Protein AF-A0A537GLJ6-F1 (afdb_monomer_lite)

Foldseek 3Di:
DAEEACCVVPVLVVVLVVCVVVVHDSCVVVVDDYHHVLCVCVVPPPDPDSDLVSVCVVVVNDADDADDPVCLVVLVVVVVVVPPVSVVRNVNNVVRNVVSSVVSCVVCVVVCVVVVD

Sequence (117 aa):
VIVTWSGRGFDIPFLTTRLLKHSMDPRPVLGMMHIDLNEVVKSRLRLTFTYLDHVCDFFGIRREKGPMGLEVPSLFVKALEGDEAALRSIRDHCLDDLRVTREVFLRLRPMLEGQLA

pLDDT: mean 92.18, std 8.3, range [57.84, 98.44]

Radius of gyration: 16.06 Å; chains: 1; bounding box: 41×20×41 Å

Secondary structure (DSSP, 8-state):
-EEESSTTTTHHHHHHHHHHHTT---HHHHTS-EEEHHHHHHHH---S--SHHHHHHHHT-----PPPTTTHHHHHHHHHTT-HHHHHHHHHHHHHHHHHHHHHHHHHGGGTHHHH-

Structure (mmCIF, N/CA/C/O backbone):
data_AF-A0A537GLJ6-F1
#
_entry.id   AF-A0A537GLJ6-F1
#
loop_
_atom_site.group_PDB
_atom_site.id
_atom_site.type_symbol
_atom_site.label_atom_id
_atom_site.label_alt_id
_atom_site.label_comp_id
_atom_site.label_asym_id
_atom_site.label_entity_id
_atom_site.label_seq_id
_atom_site.pdbx_PDB_ins_code
_atom_site.Cartn_x
_atom_site.Cartn_y
_atom_site.Cartn_z
_atom_site.occupancy
_atom_site.B_iso_or_equiv
_atom_site.auth_seq_id
_atom_site.auth_comp_id
_atom_site.auth_asym_id
_atom_site.auth_atom_id
_atom_site.pdbx_PDB_model_num
ATOM 1 N N . VAL A 1 1 ? -14.145 -8.133 -1.646 1.00 89.94 1 VAL A N 1
ATOM 2 C CA . VAL A 1 1 ? -13.513 -7.016 -0.909 1.00 89.94 1 VAL A CA 1
ATOM 3 C C . VAL A 1 1 ? -12.074 -6.892 -1.356 1.00 89.94 1 VAL A C 1
ATOM 5 O O . VAL A 1 1 ? -11.398 -7.911 -1.421 1.00 89.94 1 VAL A O 1
ATOM 8 N N . ILE A 1 2 ? -11.624 -5.677 -1.650 1.00 94.38 2 ILE A N 1
ATOM 9 C CA . ILE A 1 2 ? -10.215 -5.328 -1.819 1.00 94.38 2 ILE A CA 1
ATOM 10 C C . ILE A 1 2 ? -9.770 -4.517 -0.599 1.00 94.38 2 ILE A C 1
ATOM 12 O O . ILE A 1 2 ? -10.478 -3.607 -0.166 1.00 94.38 2 ILE A O 1
ATOM 16 N N . VAL A 1 3 ? -8.626 -4.880 -0.020 1.00 96.62 3 VAL A N 1
ATOM 17 C CA . VAL A 1 3 ? -8.039 -4.192 1.136 1.00 96.62 3 VAL A CA 1
ATOM 18 C C . VAL A 1 3 ? -6.706 -3.602 0.711 1.00 96.62 3 VAL A C 1
ATOM 20 O O . VAL A 1 3 ? -5.889 -4.305 0.121 1.00 96.62 3 VAL A O 1
ATOM 23 N N . THR A 1 4 ? -6.488 -2.324 1.000 1.00 97.50 4 THR A N 1
ATOM 24 C CA . THR A 1 4 ? -5.268 -1.607 0.608 1.00 97.50 4 THR A CA 1
ATOM 25 C C . THR A 1 4 ? -4.739 -0.748 1.745 1.00 97.50 4 THR A C 1
ATOM 27 O O . THR A 1 4 ? -5.480 -0.414 2.672 1.00 97.50 4 THR A O 1
ATOM 30 N N . TRP A 1 5 ? -3.499 -0.285 1.610 1.00 97.81 5 TRP A N 1
ATOM 31 C CA . TRP A 1 5 ? -2.956 0.808 2.405 1.00 97.81 5 TRP A CA 1
ATOM 32 C C . TRP A 1 5 ? -2.790 2.061 1.539 1.00 97.81 5 TRP A C 1
ATOM 34 O O . TRP A 1 5 ? -1.846 2.148 0.767 1.00 97.81 5 TRP A O 1
ATOM 44 N N . SER A 1 6 ? -3.665 3.061 1.675 1.00 97.00 6 SER A N 1
ATOM 45 C CA . SER A 1 6 ? -3.674 4.275 0.826 1.00 97.00 6 SER A CA 1
ATOM 46 C C . SER A 1 6 ? -4.041 4.040 -0.646 1.00 97.00 6 SER A C 1
ATOM 48 O O . SER A 1 6 ? -3.873 4.933 -1.480 1.00 97.00 6 SER A O 1
ATOM 50 N N . GLY A 1 7 ? -4.590 2.868 -0.970 1.00 96.62 7 GLY A N 1
ATOM 51 C CA . GLY A 1 7 ? -4.969 2.507 -2.331 1.00 96.62 7 GLY A CA 1
ATOM 52 C C . GLY A 1 7 ? -6.099 3.334 -2.914 1.00 96.62 7 GLY A C 1
ATOM 53 O O . GLY A 1 7 ? -6.160 3.486 -4.131 1.00 96.62 7 GLY A O 1
ATOM 54 N N . ARG A 1 8 ? -6.963 3.934 -2.088 1.00 95.38 8 ARG A N 1
ATOM 55 C CA . ARG A 1 8 ? -8.004 4.836 -2.598 1.00 95.38 8 ARG A CA 1
ATOM 56 C C . ARG A 1 8 ? -7.394 6.112 -3.168 1.00 95.38 8 ARG A C 1
ATOM 58 O O . ARG A 1 8 ? -7.864 6.608 -4.188 1.00 95.38 8 ARG A O 1
ATOM 65 N N . GLY A 1 9 ? -6.342 6.612 -2.523 1.00 94.94 9 GLY A N 1
ATOM 66 C CA . GLY A 1 9 ? -5.645 7.830 -2.928 1.00 94.94 9 GLY A CA 1
ATOM 67 C C . GLY A 1 9 ? -4.581 7.618 -4.004 1.00 94.94 9 GLY A C 1
ATOM 68 O O . GLY A 1 9 ? -4.285 8.561 -4.734 1.00 94.94 9 GLY A O 1
ATOM 69 N N . PHE A 1 10 ? -4.010 6.413 -4.117 1.00 95.56 10 PHE A N 1
ATOM 70 C CA . PHE A 1 10 ? -2.876 6.153 -5.006 1.00 95.56 10 PHE A CA 1
ATOM 71 C C . PHE A 1 10 ? -3.084 4.958 -5.945 1.00 95.56 10 PHE A C 1
ATOM 73 O O . PHE A 1 10 ? -3.216 5.155 -7.153 1.00 95.56 10 PHE A O 1
ATOM 80 N N . ASP A 1 11 ? -3.137 3.733 -5.417 1.00 95.69 11 ASP A N 1
ATOM 81 C CA . ASP A 1 11 ? -3.094 2.496 -6.208 1.00 95.69 11 ASP A CA 1
ATOM 82 C C . ASP A 1 11 ? -4.238 2.390 -7.225 1.00 95.69 11 ASP A C 1
ATOM 84 O O . ASP A 1 11 ? -4.003 2.143 -8.409 1.00 95.69 11 ASP A O 1
ATOM 88 N N . ILE A 1 12 ? -5.481 2.619 -6.792 1.00 96.19 12 ILE A N 1
ATOM 89 C CA . ILE A 1 12 ? -6.667 2.510 -7.648 1.00 96.19 12 ILE A CA 1
ATOM 90 C C . ILE A 1 12 ? -6.663 3.597 -8.736 1.00 96.19 12 ILE A C 1
ATOM 92 O O . ILE A 1 12 ? -6.817 3.238 -9.910 1.00 96.19 12 ILE A O 1
ATOM 96 N N . PRO A 1 13 ? -6.428 4.893 -8.432 1.00 96.94 13 PRO A N 1
ATOM 97 C CA . PRO A 1 13 ? -6.237 5.910 -9.468 1.00 96.94 13 PRO A CA 1
ATOM 98 C C . PRO A 1 13 ? -5.096 5.597 -10.446 1.00 96.94 13 PRO A C 1
ATOM 100 O O . PRO A 1 13 ? -5.262 5.760 -11.660 1.00 96.94 13 PRO A O 1
ATOM 103 N N . PHE A 1 14 ? -3.950 5.118 -9.948 1.00 96.69 14 PHE A N 1
ATOM 104 C CA . PHE A 1 14 ? -2.796 4.787 -10.785 1.00 96.69 14 PHE A CA 1
ATOM 105 C C . PHE A 1 14 ? -3.113 3.635 -11.744 1.00 96.69 14 PHE A C 1
ATOM 107 O O . PHE A 1 14 ? -2.919 3.771 -12.955 1.00 96.69 14 PHE A O 1
ATOM 114 N N . LEU A 1 15 ? -3.658 2.527 -11.232 1.00 96.56 15 LEU A N 1
ATOM 115 C CA . LEU A 1 15 ? -4.064 1.374 -12.038 1.00 96.56 15 LEU A CA 1
ATOM 116 C C . LEU A 1 15 ? -5.136 1.757 -13.056 1.00 96.56 15 LEU A C 1
ATOM 118 O O . LEU A 1 15 ? -5.000 1.429 -14.232 1.00 96.56 15 LEU A O 1
ATOM 122 N N . THR A 1 16 ? -6.153 2.514 -12.639 1.00 96.81 16 THR A N 1
ATOM 123 C CA . THR A 1 16 ? -7.217 2.998 -13.533 1.00 96.81 16 THR A CA 1
ATOM 124 C C . THR A 1 16 ? -6.633 3.812 -14.684 1.00 96.81 16 THR A C 1
ATOM 126 O O . THR A 1 16 ? -6.958 3.566 -15.844 1.00 96.81 16 THR A O 1
ATOM 129 N N . THR A 1 17 ? -5.702 4.723 -14.390 1.00 97.88 17 THR A N 1
ATOM 130 C CA . THR A 1 17 ? -5.014 5.527 -15.410 1.00 97.88 17 THR A CA 1
ATOM 131 C C . THR A 1 17 ? -4.256 4.649 -16.406 1.00 97.88 17 THR A C 1
ATOM 133 O O . THR A 1 17 ? -4.319 4.884 -17.614 1.00 97.88 17 THR A O 1
ATOM 136 N N . ARG A 1 18 ? -3.552 3.613 -15.930 1.00 97.81 18 ARG A N 1
ATOM 137 C CA . ARG A 1 18 ? -2.827 2.675 -16.802 1.00 97.81 18 ARG A CA 1
ATOM 138 C C . ARG A 1 18 ? -3.776 1.830 -17.646 1.00 97.81 18 ARG A C 1
ATOM 140 O O . ARG A 1 18 ? -3.537 1.703 -18.842 1.00 97.81 18 ARG A O 1
ATOM 147 N N . LEU A 1 19 ? -4.858 1.313 -17.070 1.00 97.81 19 LEU A N 1
ATOM 148 C CA . LEU A 1 19 ? -5.856 0.531 -17.803 1.00 97.81 19 LEU A CA 1
ATOM 149 C C . LEU A 1 19 ? -6.462 1.357 -18.941 1.00 97.81 19 LEU A C 1
ATOM 151 O O . LEU A 1 19 ? -6.399 0.941 -20.095 1.00 97.81 19 LEU A O 1
ATOM 155 N N . LEU A 1 20 ? -6.918 2.575 -18.643 1.00 97.69 20 LEU A N 1
ATOM 156 C CA . LEU A 1 20 ? -7.478 3.483 -19.644 1.00 97.69 20 LEU A CA 1
ATOM 157 C C . LEU A 1 20 ? -6.460 3.855 -20.729 1.00 97.69 20 LEU A C 1
ATOM 159 O O . LEU A 1 20 ? -6.783 3.789 -21.913 1.00 97.69 20 LEU A O 1
ATOM 163 N N . LYS A 1 21 ? -5.213 4.177 -20.350 1.00 98.44 21 LYS A N 1
ATOM 164 C CA . LYS A 1 21 ? -4.129 4.464 -21.308 1.00 98.44 21 LYS A CA 1
ATOM 165 C C . LYS A 1 21 ? -3.930 3.323 -22.311 1.00 98.44 21 LYS A C 1
ATOM 167 O O . LYS A 1 21 ? -3.601 3.573 -23.467 1.00 98.44 21 LYS A O 1
ATOM 172 N N . HIS A 1 22 ? -4.109 2.085 -21.867 1.00 98.25 22 HIS A N 1
ATOM 173 C CA . HIS A 1 22 ? -3.918 0.885 -22.674 1.00 98.25 22 HIS A CA 1
ATOM 174 C C . HIS A 1 22 ? -5.234 0.314 -23.232 1.00 98.25 22 HIS A C 1
ATOM 176 O O . HIS A 1 22 ? -5.247 -0.825 -23.686 1.00 98.25 22 HIS A O 1
ATOM 182 N N . SER A 1 23 ? -6.325 1.095 -23.240 1.00 98.06 23 SER A N 1
ATOM 183 C CA . SER A 1 23 ? -7.650 0.678 -23.740 1.00 98.06 23 SER A CA 1
ATOM 184 C C . SER A 1 23 ? -8.194 -0.598 -23.077 1.00 98.06 23 SER A C 1
ATOM 186 O O . SER A 1 23 ? -8.896 -1.389 -23.702 1.00 98.06 23 SER A O 1
ATOM 188 N N . MET A 1 24 ? -7.865 -0.799 -21.800 1.00 98.06 24 MET A N 1
ATOM 189 C CA . MET A 1 24 ? -8.359 -1.893 -20.966 1.00 98.06 24 MET A CA 1
ATOM 190 C C . MET A 1 24 ? -9.501 -1.421 -20.057 1.00 98.06 24 MET A C 1
ATOM 192 O O . MET A 1 24 ? -9.542 -0.265 -19.635 1.00 98.06 24 MET A O 1
ATOM 196 N N . ASP A 1 25 ? -10.419 -2.331 -19.728 1.00 96.81 25 ASP A N 1
ATOM 197 C CA . ASP A 1 25 ? -11.584 -2.053 -18.881 1.00 96.81 25 ASP A CA 1
ATOM 198 C C . ASP A 1 25 ? -11.190 -1.874 -17.396 1.00 96.81 25 ASP A C 1
ATOM 200 O O . ASP A 1 25 ? -10.663 -2.815 -16.797 1.00 96.81 25 ASP A O 1
ATOM 204 N N . PRO A 1 26 ? -11.460 -0.714 -16.761 1.00 96.12 26 PRO A N 1
ATOM 205 C CA . PRO A 1 26 ? -11.156 -0.487 -15.347 1.00 96.12 26 PRO A CA 1
ATOM 206 C C . PRO A 1 26 ? -12.227 -1.011 -14.379 1.00 96.12 26 PRO A C 1
ATOM 208 O O . PRO A 1 26 ? -11.985 -1.070 -13.170 1.00 96.12 26 PRO A O 1
ATOM 211 N N . ARG A 1 27 ? -13.414 -1.401 -14.868 1.00 94.62 27 ARG A N 1
ATOM 212 C CA . ARG A 1 27 ? -14.542 -1.828 -14.020 1.00 94.62 27 ARG A CA 1
ATOM 213 C C . ARG A 1 27 ? -14.210 -2.966 -13.047 1.00 94.62 27 ARG A C 1
ATOM 215 O O . ARG A 1 27 ? -14.706 -2.893 -11.925 1.00 94.62 27 ARG A O 1
ATOM 222 N N . PRO A 1 28 ? -13.368 -3.967 -13.380 1.00 89.94 28 PRO A N 1
ATOM 223 C CA . PRO A 1 28 ? -13.007 -5.019 -12.427 1.00 89.94 28 PRO A CA 1
ATOM 224 C C . PRO A 1 28 ? -12.343 -4.499 -11.146 1.00 89.94 28 PRO A C 1
ATOM 226 O O . PRO A 1 28 ? -12.525 -5.090 -10.087 1.00 89.94 28 PRO A O 1
ATOM 229 N N . VAL A 1 29 ? -11.601 -3.390 -11.229 1.00 87.06 29 VAL A N 1
ATOM 230 C CA . VAL A 1 29 ? -10.920 -2.777 -10.078 1.00 87.06 29 VAL A CA 1
ATOM 231 C C . VAL A 1 29 ? -11.861 -1.826 -9.330 1.00 87.06 29 VAL A C 1
ATOM 233 O O . VAL A 1 29 ? -11.848 -1.779 -8.103 1.00 87.06 29 VAL A O 1
ATOM 236 N N . LEU A 1 30 ? -12.714 -1.098 -10.057 1.00 91.12 30 LEU A N 1
ATOM 237 C CA . LEU A 1 30 ? -13.630 -0.101 -9.487 1.00 91.12 30 LEU A CA 1
ATOM 238 C C . LEU A 1 30 ? -14.899 -0.704 -8.862 1.00 91.12 30 LEU A C 1
ATOM 240 O O . LEU A 1 30 ? -15.491 -0.099 -7.975 1.00 91.12 30 LEU A O 1
ATOM 244 N N . GLY A 1 31 ? -15.335 -1.876 -9.326 1.00 88.69 31 GLY A N 1
ATOM 245 C CA . GLY A 1 31 ? -16.580 -2.513 -8.886 1.00 88.69 31 GLY A CA 1
ATOM 246 C C . GLY A 1 31 ? -16.485 -3.268 -7.558 1.00 88.69 31 GLY A C 1
ATOM 247 O O . GLY A 1 31 ? -17.487 -3.801 -7.085 1.00 88.69 31 GLY A O 1
ATOM 248 N N . MET A 1 32 ? -15.298 -3.362 -6.954 1.00 89.62 32 MET A N 1
ATOM 249 C CA . MET A 1 32 ? -15.098 -4.102 -5.709 1.00 89.62 32 MET A CA 1
ATOM 250 C C . MET A 1 32 ? -15.362 -3.229 -4.479 1.00 89.62 32 MET A C 1
ATOM 252 O O . MET A 1 32 ? -14.901 -2.094 -4.402 1.00 89.62 32 MET A O 1
ATOM 256 N N . MET A 1 33 ? -16.016 -3.794 -3.454 1.00 91.94 33 MET A N 1
ATOM 257 C CA . MET A 1 33 ? -16.031 -3.184 -2.117 1.00 91.94 33 MET A CA 1
ATOM 258 C C . MET A 1 33 ? -14.588 -2.979 -1.648 1.00 91.94 33 MET A C 1
ATOM 260 O O . MET A 1 33 ? -13.828 -3.947 -1.557 1.00 91.94 33 MET A O 1
ATOM 264 N N . HIS A 1 34 ? -14.228 -1.736 -1.343 1.00 94.44 34 HIS A N 1
ATOM 265 C CA . HIS A 1 34 ? -12.854 -1.328 -1.076 1.00 94.44 34 HIS A CA 1
ATOM 266 C C . HIS A 1 34 ? -12.701 -0.777 0.338 1.00 94.44 34 HIS A C 1
ATOM 268 O O . HIS A 1 34 ? -13.316 0.233 0.677 1.00 94.44 34 HIS A O 1
ATOM 274 N N . ILE A 1 35 ? -11.845 -1.421 1.128 1.00 96.00 35 ILE A N 1
ATOM 275 C CA . ILE A 1 35 ? -11.440 -0.983 2.463 1.00 96.00 35 ILE A CA 1
ATOM 276 C C . ILE A 1 35 ? -10.017 -0.432 2.381 1.00 96.00 35 ILE A C 1
ATOM 278 O O . ILE A 1 35 ? -9.067 -1.172 2.125 1.00 96.00 35 ILE A O 1
ATOM 282 N N . ASP A 1 36 ? -9.865 0.866 2.629 1.00 97.06 36 ASP A N 1
ATOM 283 C CA . ASP A 1 36 ? -8.554 1.493 2.760 1.00 97.06 36 ASP A CA 1
ATOM 284 C C . ASP A 1 36 ? -8.176 1.596 4.242 1.00 97.06 36 ASP A C 1
ATOM 286 O O . ASP A 1 36 ? -8.771 2.359 5.006 1.00 97.06 36 ASP A O 1
ATOM 290 N N . LEU A 1 37 ? -7.187 0.809 4.665 1.00 97.81 37 LEU A N 1
ATOM 291 C CA . LEU A 1 37 ? -6.767 0.765 6.063 1.00 97.81 37 LEU A CA 1
ATOM 292 C C . LEU A 1 37 ? -6.136 2.076 6.527 1.00 97.81 37 LEU A C 1
ATOM 294 O O . LEU A 1 37 ?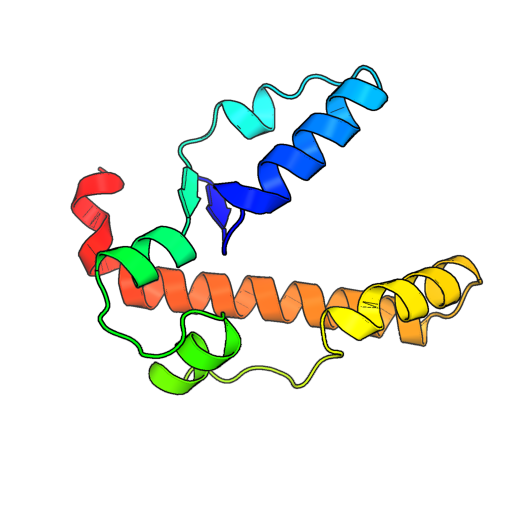 -6.258 2.400 7.705 1.00 97.81 37 LEU A O 1
ATOM 298 N N . ASN A 1 38 ? -5.505 2.850 5.639 1.00 97.69 38 ASN A N 1
ATOM 299 C CA . ASN A 1 38 ? -4.930 4.133 6.035 1.00 97.69 38 ASN A CA 1
ATOM 300 C C . ASN A 1 38 ? -6.048 5.122 6.412 1.00 97.69 38 ASN A C 1
ATOM 302 O O . ASN A 1 38 ? -5.966 5.804 7.431 1.00 97.69 38 ASN A O 1
ATOM 306 N N . GLU A 1 39 ? -7.146 5.145 5.653 1.00 96.62 39 GLU A N 1
ATOM 307 C CA . GLU A 1 39 ? -8.323 5.959 5.989 1.00 96.62 39 GLU A CA 1
ATOM 308 C C . GLU A 1 39 ? -8.962 5.514 7.312 1.00 96.62 39 GLU A C 1
ATOM 310 O O . GLU A 1 39 ? -9.314 6.351 8.148 1.00 96.62 39 GLU A O 1
ATOM 315 N N . VAL A 1 40 ? -9.064 4.200 7.546 1.00 96.12 40 VAL A N 1
ATOM 316 C CA . VAL A 1 40 ? -9.557 3.640 8.816 1.00 96.12 40 VAL A CA 1
ATOM 317 C C . VAL A 1 40 ? -8.672 4.079 9.982 1.00 96.12 40 VAL A C 1
ATOM 319 O O . VAL A 1 40 ? -9.182 4.569 10.987 1.00 96.12 40 VAL A O 1
ATOM 322 N N . VAL A 1 41 ? -7.352 3.940 9.850 1.00 97.19 41 VAL A N 1
ATOM 323 C CA . VAL A 1 41 ? -6.383 4.327 10.881 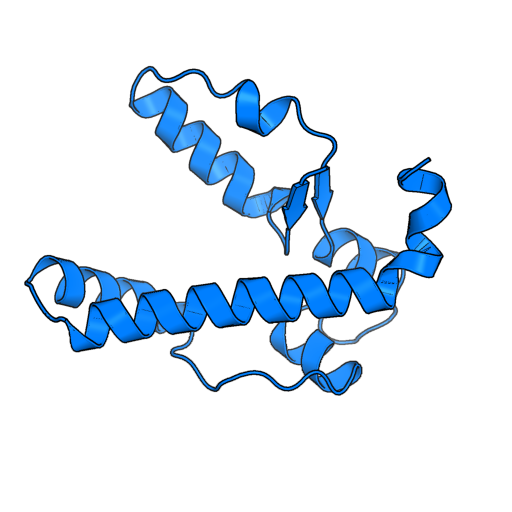1.00 97.19 41 VAL A CA 1
ATOM 324 C C . VAL A 1 41 ? -6.482 5.824 11.159 1.00 97.19 41 VAL A C 1
ATOM 326 O O . VAL A 1 41 ? -6.674 6.202 12.307 1.00 97.19 41 VAL A O 1
ATOM 329 N N . LYS A 1 42 ? -6.441 6.679 10.131 1.00 96.12 42 LYS A N 1
ATOM 330 C CA . LYS A 1 42 ? -6.529 8.141 10.288 1.00 96.12 42 LYS A CA 1
ATOM 331 C C . LYS A 1 42 ? -7.834 8.605 10.931 1.00 96.12 42 LYS A C 1
ATOM 333 O O . LYS A 1 42 ? -7.828 9.570 11.687 1.00 96.12 42 LYS A O 1
ATOM 338 N N . SER A 1 43 ? -8.950 7.950 10.615 1.00 95.19 43 SER A N 1
ATOM 339 C CA . SER A 1 43 ? -10.272 8.356 11.109 1.00 95.19 43 SER A CA 1
ATOM 340 C C . SER A 1 43 ? -10.618 7.788 12.484 1.00 95.19 43 SER A C 1
ATOM 342 O O . SER A 1 43 ? -11.383 8.411 13.218 1.00 95.19 43 SER A O 1
ATOM 344 N N . ARG A 1 44 ? -10.085 6.614 12.846 1.00 94.81 44 ARG A N 1
ATOM 345 C CA . ARG A 1 44 ? -10.492 5.886 14.061 1.00 94.81 44 ARG A CA 1
ATOM 346 C C . ARG A 1 44 ? -9.396 5.744 15.104 1.00 94.81 44 ARG A C 1
ATOM 348 O O . ARG A 1 44 ? -9.711 5.481 16.261 1.00 94.81 44 ARG A O 1
ATOM 355 N N . LEU A 1 45 ? -8.130 5.900 14.725 1.00 94.69 45 LEU A N 1
ATOM 356 C CA . LEU A 1 45 ? -6.988 5.735 15.617 1.00 94.69 45 LEU A CA 1
ATOM 357 C C . LEU A 1 45 ? -6.235 7.059 15.750 1.00 94.69 45 LEU A C 1
ATOM 359 O O . LEU A 1 45 ? -5.837 7.685 14.773 1.00 94.69 45 LEU A O 1
ATOM 363 N N . ARG A 1 46 ? -6.004 7.490 16.989 1.00 95.38 46 ARG A N 1
ATOM 364 C CA . ARG A 1 46 ? -5.295 8.740 17.297 1.00 95.38 46 ARG A CA 1
ATOM 365 C C . ARG A 1 46 ? -3.780 8.525 17.349 1.00 95.38 46 ARG A C 1
ATOM 367 O O . ARG A 1 46 ? -3.165 8.734 18.390 1.00 95.38 46 ARG A O 1
ATOM 374 N N . LEU A 1 47 ? -3.195 8.067 16.245 1.00 95.81 47 LEU A N 1
ATOM 375 C CA . LEU A 1 47 ? -1.745 7.892 16.116 1.00 95.81 47 LEU A CA 1
ATOM 376 C C . LEU A 1 47 ? -1.085 9.182 15.618 1.00 95.81 47 LEU A C 1
ATOM 378 O O . LEU A 1 47 ? -1.639 9.874 14.767 1.00 95.81 47 LEU A O 1
ATOM 382 N N . THR A 1 48 ? 0.120 9.480 16.110 1.00 95.00 48 THR A N 1
ATOM 383 C CA . THR A 1 48 ? 0.917 10.633 15.648 1.00 95.00 48 THR A CA 1
ATOM 384 C C . THR A 1 48 ? 1.289 10.507 14.170 1.00 95.00 48 THR A C 1
ATOM 386 O O . THR A 1 48 ? 1.237 11.484 13.428 1.00 95.00 48 THR A O 1
ATOM 389 N N . PHE A 1 49 ? 1.630 9.291 13.736 1.00 94.25 49 PHE A N 1
ATOM 390 C CA . PHE A 1 49 ? 1.999 8.973 12.361 1.00 94.25 49 PHE A CA 1
ATOM 391 C C . PHE A 1 49 ? 1.151 7.813 11.846 1.00 94.25 49 PHE A C 1
ATOM 393 O O . PHE A 1 49 ? 0.849 6.873 12.578 1.00 94.25 49 PHE A O 1
ATOM 400 N N . THR A 1 50 ? 0.767 7.889 10.573 1.00 95.31 50 THR A N 1
ATOM 401 C CA . THR A 1 50 ? -0.135 6.926 9.912 1.00 95.31 50 THR A CA 1
ATOM 402 C C . THR A 1 50 ? 0.494 6.324 8.657 1.00 95.31 50 THR A C 1
ATOM 404 O O . THR A 1 50 ? -0.192 5.912 7.725 1.00 95.31 50 THR A O 1
ATOM 407 N N . TYR A 1 51 ? 1.824 6.280 8.623 1.00 93.62 51 TYR A N 1
ATOM 408 C CA . TYR A 1 51 ? 2.563 5.476 7.660 1.00 93.62 51 TYR A CA 1
ATOM 409 C C . TYR A 1 51 ? 2.526 4.000 8.083 1.00 93.62 51 TYR A C 1
ATOM 411 O O . TYR A 1 51 ? 2.364 3.690 9.267 1.00 93.62 51 TYR A O 1
ATOM 419 N N . LEU A 1 52 ? 2.629 3.087 7.113 1.00 94.81 52 LEU A N 1
ATOM 420 C CA . LEU A 1 52 ? 2.467 1.650 7.356 1.00 94.81 52 LEU A CA 1
ATOM 421 C C . LEU A 1 52 ? 3.508 1.110 8.345 1.00 94.81 52 LEU A C 1
ATOM 423 O O . LEU A 1 52 ? 3.152 0.333 9.222 1.00 94.81 52 LEU A O 1
ATOM 427 N N . ASP A 1 53 ? 4.762 1.559 8.246 1.00 93.06 53 ASP A N 1
ATOM 428 C CA . ASP A 1 53 ? 5.834 1.278 9.215 1.00 93.06 53 ASP A CA 1
ATOM 429 C C . ASP A 1 53 ? 5.437 1.659 10.638 1.00 93.06 53 ASP A C 1
ATOM 431 O O . ASP A 1 53 ? 5.414 0.796 11.506 1.00 93.06 53 ASP A O 1
ATOM 435 N N . HIS A 1 54 ? 5.042 2.909 10.860 1.00 95.12 54 HIS A N 1
ATOM 436 C CA . HIS A 1 54 ? 4.725 3.427 12.187 1.00 95.12 54 HIS A CA 1
ATOM 437 C C . HIS A 1 54 ? 3.529 2.700 12.805 1.00 95.12 54 HIS A C 1
ATOM 439 O O . HIS A 1 54 ? 3.480 2.466 14.011 1.00 95.12 54 HIS A O 1
ATOM 445 N N . VAL A 1 55 ? 2.553 2.325 11.977 1.00 96.94 55 VAL A N 1
ATOM 446 C CA . VAL A 1 55 ? 1.384 1.564 12.423 1.00 96.94 55 VAL A CA 1
ATOM 447 C C . VAL A 1 55 ? 1.763 0.117 12.739 1.00 96.94 55 VAL A C 1
ATOM 449 O O . VAL A 1 55 ? 1.283 -0.428 13.733 1.00 96.94 55 VAL A O 1
ATOM 452 N N . CYS A 1 56 ? 2.646 -0.498 11.949 1.00 96.44 56 CYS A N 1
ATOM 453 C CA . CYS A 1 56 ? 3.188 -1.819 12.258 1.00 96.44 56 CYS A CA 1
ATOM 454 C C . CYS A 1 56 ? 3.972 -1.799 13.573 1.00 96.44 56 CYS A C 1
ATOM 456 O O . CYS A 1 56 ? 3.692 -2.620 14.445 1.00 96.44 56 CYS A O 1
ATOM 458 N N . ASP A 1 57 ? 4.863 -0.822 13.756 1.00 95.25 57 ASP A N 1
ATOM 459 C CA . ASP A 1 57 ? 5.643 -0.641 14.981 1.00 95.25 57 ASP A CA 1
ATOM 460 C C . ASP A 1 57 ? 4.727 -0.476 16.200 1.00 95.25 57 ASP A C 1
ATOM 462 O O . ASP A 1 57 ? 4.899 -1.162 17.208 1.00 95.25 57 ASP A O 1
ATOM 466 N N . PHE A 1 58 ? 3.686 0.358 16.086 1.00 96.38 58 PHE A N 1
ATOM 467 C CA . PHE A 1 58 ? 2.694 0.549 17.145 1.00 96.38 58 PHE A CA 1
ATOM 468 C C . PHE A 1 58 ? 1.976 -0.754 17.533 1.00 96.38 58 PHE A C 1
ATOM 470 O O . PHE A 1 58 ? 1.734 -1.009 18.713 1.00 96.38 58 PHE A O 1
ATOM 477 N N . PHE A 1 59 ? 1.635 -1.598 16.556 1.00 96.62 59 PHE A N 1
ATOM 478 C CA . PHE A 1 59 ? 0.967 -2.877 16.805 1.00 96.62 59 PHE A CA 1
ATOM 479 C C . PHE A 1 59 ? 1.922 -4.047 17.087 1.00 96.62 59 PHE A C 1
ATOM 481 O O . PHE A 1 59 ? 1.437 -5.162 17.313 1.00 96.62 59 PHE A O 1
ATOM 488 N N . GLY A 1 60 ? 3.239 -3.816 17.105 1.00 96.88 60 GLY A N 1
ATOM 489 C CA . GLY A 1 60 ? 4.253 -4.858 17.280 1.00 96.88 60 GLY A CA 1
ATOM 490 C C . GLY A 1 60 ? 4.328 -5.843 16.107 1.00 96.88 60 GLY A C 1
ATOM 491 O O . GLY A 1 60 ? 4.706 -6.998 16.295 1.00 96.88 60 GLY A O 1
ATOM 492 N N . ILE A 1 61 ? 3.928 -5.414 14.909 1.00 96.75 61 ILE A N 1
ATOM 493 C CA . ILE A 1 61 ? 3.991 -6.207 13.681 1.00 96.75 61 ILE A CA 1
ATOM 494 C C . ILE A 1 61 ? 5.398 -6.077 13.105 1.00 96.75 61 ILE A C 1
ATOM 496 O O . ILE A 1 61 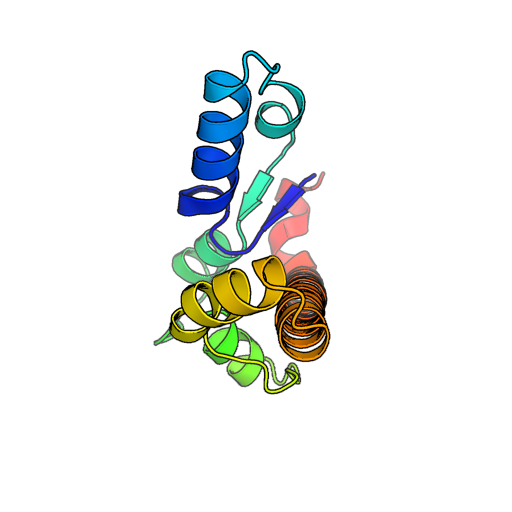? 5.814 -5.003 12.672 1.00 96.75 61 ILE A O 1
ATOM 500 N N . ARG A 1 62 ? 6.141 -7.185 13.095 1.00 94.12 62 ARG A N 1
ATOM 501 C CA . ARG A 1 62 ? 7.482 -7.218 12.507 1.00 94.12 62 ARG A CA 1
ATOM 502 C C . ARG A 1 62 ? 7.385 -6.935 11.012 1.00 94.12 62 ARG A C 1
ATOM 504 O O . ARG A 1 62 ? 6.551 -7.539 10.343 1.00 94.12 62 ARG A O 1
ATOM 511 N N . ARG A 1 63 ? 8.276 -6.089 10.498 1.00 89.88 63 ARG A N 1
ATOM 512 C CA . ARG A 1 63 ? 8.523 -5.874 9.066 1.00 89.88 63 ARG A CA 1
ATOM 513 C C . ARG A 1 63 ? 9.896 -6.403 8.687 1.00 89.88 63 ARG A C 1
ATOM 515 O O . ARG A 1 63 ? 10.813 -6.376 9.514 1.00 89.88 63 ARG A O 1
ATOM 522 N N . GLU A 1 64 ? 10.045 -6.850 7.452 1.00 85.88 64 GLU A N 1
ATOM 523 C CA . GLU A 1 64 ? 11.374 -7.072 6.894 1.00 85.88 64 GLU A CA 1
ATOM 524 C C . GLU A 1 64 ? 11.934 -5.717 6.437 1.00 85.88 64 GLU A C 1
ATOM 526 O O . GLU A 1 64 ? 11.231 -4.903 5.836 1.00 85.88 64 GLU A O 1
ATOM 531 N N . LYS A 1 65 ? 13.198 -5.420 6.764 1.00 68.62 65 LYS A N 1
ATOM 532 C CA . LYS A 1 65 ? 13.831 -4.170 6.318 1.00 68.62 65 LYS A CA 1
ATOM 533 C C . LYS A 1 65 ? 14.109 -4.264 4.817 1.00 68.62 65 LYS A C 1
ATOM 535 O O . LYS A 1 65 ? 15.136 -4.799 4.412 1.00 68.62 65 LYS A O 1
ATOM 540 N N . GLY A 1 66 ? 13.177 -3.765 4.013 1.00 64.44 66 GLY A N 1
ATOM 541 C CA . GLY A 1 66 ? 13.336 -3.591 2.572 1.00 64.44 66 GLY A CA 1
ATOM 542 C C . GLY A 1 66 ? 13.816 -2.184 2.189 1.00 64.44 66 GLY A C 1
ATOM 543 O O . GLY A 1 66 ? 13.880 -1.302 3.051 1.00 64.44 66 GLY A O 1
ATOM 544 N N . PRO A 1 67 ? 14.135 -1.967 0.902 1.00 61.50 67 PRO A N 1
ATOM 545 C CA . PRO A 1 67 ? 14.411 -0.637 0.366 1.00 61.50 67 PRO A CA 1
ATOM 546 C C . PRO A 1 67 ? 13.244 0.320 0.629 1.00 61.50 67 PRO A C 1
ATOM 548 O O . PRO A 1 67 ? 12.078 -0.079 0.627 1.00 61.50 67 PRO A O 1
ATOM 551 N N . MET A 1 68 ? 13.548 1.595 0.865 1.00 66.75 68 MET A N 1
ATOM 552 C CA . MET A 1 68 ? 12.506 2.610 1.048 1.00 66.75 68 MET A CA 1
ATOM 553 C C . MET A 1 68 ? 11.812 2.916 -0.283 1.00 66.75 68 MET A C 1
ATOM 555 O O . MET A 1 68 ? 12.417 2.810 -1.348 1.00 66.75 68 MET A O 1
ATOM 559 N N . GLY A 1 69 ? 10.571 3.413 -0.237 1.00 66.06 69 GLY A N 1
ATOM 560 C CA . GLY A 1 69 ? 9.822 3.800 -1.444 1.00 66.06 69 GLY A CA 1
ATOM 561 C C . GLY A 1 69 ? 10.567 4.780 -2.370 1.00 66.06 69 GLY A C 1
ATOM 562 O O . GLY A 1 69 ? 10.349 4.774 -3.578 1.00 66.06 69 GLY A O 1
ATOM 563 N N . LEU A 1 70 ? 11.495 5.578 -1.829 1.00 70.75 70 LEU A N 1
ATOM 564 C CA . LEU A 1 70 ? 12.348 6.502 -2.589 1.00 70.75 70 LEU A CA 1
ATOM 565 C C . LEU A 1 70 ? 13.442 5.804 -3.417 1.00 70.75 70 LEU A C 1
ATOM 567 O O . LEU A 1 70 ? 13.924 6.371 -4.394 1.00 70.75 70 LEU A O 1
ATOM 571 N N . GLU A 1 71 ? 13.834 4.589 -3.043 1.00 78.25 71 GLU A N 1
ATOM 572 C CA . GLU A 1 71 ? 14.863 3.798 -3.727 1.00 78.25 71 GLU A CA 1
ATOM 573 C C . GLU A 1 71 ? 14.265 2.930 -4.841 1.00 78.25 71 GLU A C 1
ATOM 575 O O . GLU A 1 71 ? 14.966 2.523 -5.766 1.00 78.25 71 GLU A O 1
ATOM 580 N N . VAL A 1 72 ? 12.950 2.686 -4.800 1.00 78.00 72 VAL A N 1
ATOM 581 C CA . VAL A 1 72 ? 12.248 1.831 -5.767 1.00 78.00 72 VAL A CA 1
ATOM 582 C C . VAL A 1 72 ? 12.430 2.294 -7.220 1.00 78.00 72 VAL A C 1
ATOM 584 O O . VAL A 1 72 ? 12.686 1.430 -8.054 1.00 78.00 72 VAL A O 1
ATOM 587 N N . PRO A 1 73 ? 12.380 3.595 -7.580 1.00 84.94 73 PRO A N 1
ATOM 588 C CA . PRO A 1 73 ? 12.594 4.010 -8.967 1.00 84.94 73 PRO A CA 1
ATOM 589 C C . PRO A 1 73 ? 13.970 3.620 -9.519 1.00 84.94 73 PRO A C 1
ATOM 591 O O . PRO A 1 73 ? 14.064 3.163 -10.656 1.00 84.94 73 PRO A O 1
ATOM 594 N N . SER A 1 74 ? 15.036 3.763 -8.724 1.00 89.19 74 SER A N 1
ATOM 595 C CA . SER A 1 74 ? 16.392 3.419 -9.169 1.00 89.19 74 SER A CA 1
ATOM 596 C C . SER A 1 74 ? 16.595 1.905 -9.234 1.00 89.19 74 SER A C 1
ATOM 598 O O . SER A 1 74 ? 17.193 1.407 -10.187 1.00 89.19 74 SER A O 1
ATOM 600 N N . LEU A 1 75 ? 16.035 1.159 -8.276 1.00 90.19 75 LEU A N 1
ATOM 601 C CA . LEU A 1 75 ? 16.008 -0.303 -8.313 1.00 90.19 75 LEU A CA 1
ATOM 602 C C . LEU A 1 75 ? 15.215 -0.823 -9.514 1.00 90.19 75 LEU A C 1
ATOM 604 O O . LEU A 1 75 ? 15.622 -1.799 -10.135 1.00 90.19 75 LEU A O 1
ATOM 608 N N . PHE A 1 76 ? 14.114 -0.165 -9.875 1.00 90.44 76 PHE A N 1
ATOM 609 C CA . PHE A 1 76 ? 13.294 -0.566 -11.012 1.00 90.44 76 PHE A CA 1
ATOM 610 C C . PHE A 1 76 ? 14.048 -0.413 -12.334 1.00 90.44 76 PHE A C 1
ATOM 612 O O . PHE A 1 76 ? 14.007 -1.321 -13.157 1.00 90.44 76 PHE A O 1
ATOM 619 N N . VAL A 1 77 ? 14.789 0.686 -12.522 1.00 94.38 77 VAL A N 1
ATOM 620 C CA . VAL A 1 77 ? 15.652 0.864 -13.705 1.00 94.38 77 VAL A CA 1
ATOM 621 C C . VAL A 1 77 ? 16.696 -0.250 -13.788 1.00 94.38 77 VAL A C 1
ATOM 623 O O . VAL A 1 77 ? 16.798 -0.898 -14.824 1.00 94.38 77 VAL A O 1
ATOM 626 N N . LYS A 1 78 ? 17.392 -0.550 -12.685 1.00 94.12 78 LYS A N 1
ATOM 627 C CA . LYS A 1 78 ? 18.360 -1.659 -12.641 1.00 94.12 78 LYS A CA 1
ATOM 628 C C . LYS A 1 78 ? 17.719 -3.005 -12.974 1.00 94.12 78 LYS A C 1
ATOM 630 O O . LYS A 1 78 ? 18.276 -3.787 -13.737 1.00 94.12 78 LYS A O 1
ATOM 635 N N . ALA A 1 79 ? 16.531 -3.271 -12.433 1.00 95.12 79 ALA A N 1
ATOM 636 C CA . ALA A 1 79 ? 15.792 -4.494 -12.722 1.00 95.12 79 ALA A CA 1
ATOM 637 C C . ALA A 1 79 ? 15.441 -4.610 -14.217 1.00 95.12 79 ALA A C 1
ATOM 639 O O . ALA A 1 79 ? 15.557 -5.693 -14.785 1.00 95.12 79 ALA A O 1
ATOM 640 N N . LEU A 1 80 ? 15.072 -3.504 -14.878 1.00 94.81 80 LEU A N 1
ATOM 641 C CA . LEU A 1 80 ? 14.840 -3.476 -16.329 1.00 94.81 80 LEU A CA 1
ATOM 642 C C . LEU A 1 80 ? 16.113 -3.735 -17.148 1.00 94.81 80 LEU A C 1
ATOM 644 O O . LEU A 1 80 ? 16.026 -4.274 -18.248 1.00 94.81 80 LEU A O 1
ATOM 648 N N . GLU A 1 81 ? 17.281 -3.377 -16.617 1.00 96.88 81 GLU A N 1
ATOM 649 C CA . GLU A 1 81 ? 18.594 -3.652 -17.215 1.00 96.88 81 GLU A CA 1
ATOM 650 C C . GLU A 1 81 ? 19.087 -5.091 -16.955 1.00 96.88 81 GLU A C 1
ATOM 652 O O . GLU A 1 81 ? 20.165 -5.467 -17.414 1.00 96.88 81 GLU A O 1
ATOM 657 N N . GLY A 1 82 ? 18.297 -5.917 -16.256 1.00 96.50 82 GLY A N 1
ATOM 658 C CA . GLY A 1 82 ? 18.608 -7.320 -15.970 1.00 96.50 82 GLY A CA 1
ATOM 659 C C . GLY A 1 82 ? 19.231 -7.572 -14.593 1.00 96.50 82 GLY A C 1
ATOM 660 O O . GLY A 1 82 ? 19.713 -8.677 -14.338 1.00 96.50 82 GLY A O 1
ATOM 661 N N . ASP A 1 83 ? 19.231 -6.589 -13.686 1.00 97.12 83 ASP A N 1
ATOM 662 C CA . ASP A 1 83 ? 19.666 -6.794 -12.301 1.00 97.12 83 ASP A CA 1
ATOM 663 C C . ASP A 1 83 ? 18.625 -7.609 -11.512 1.00 97.12 83 ASP A C 1
ATOM 665 O O . ASP A 1 83 ? 17.669 -7.096 -10.920 1.00 97.12 83 ASP A O 1
ATOM 669 N N . GLU A 1 84 ? 18.857 -8.917 -11.468 1.00 96.31 84 GLU A N 1
ATOM 670 C CA . GLU A 1 84 ? 18.052 -9.880 -10.721 1.00 96.31 84 GLU A CA 1
ATOM 671 C C . GLU A 1 84 ? 18.021 -9.613 -9.205 1.00 96.31 84 GLU A C 1
ATOM 673 O O . GLU A 1 84 ? 17.059 -9.982 -8.527 1.00 96.31 84 GLU A O 1
ATOM 678 N N . ALA A 1 85 ? 19.058 -8.993 -8.631 1.00 93.31 85 ALA A N 1
ATOM 679 C CA . ALA A 1 85 ? 19.065 -8.653 -7.211 1.00 93.31 85 ALA A CA 1
ATOM 680 C C . ALA A 1 85 ? 18.150 -7.457 -6.931 1.00 93.31 85 ALA A C 1
ATOM 682 O O . ALA A 1 85 ? 17.384 -7.495 -5.965 1.00 93.31 85 ALA A O 1
ATOM 683 N N . ALA A 1 86 ? 18.168 -6.443 -7.801 1.00 93.00 86 ALA A N 1
ATOM 684 C CA . ALA A 1 86 ? 17.240 -5.320 -7.726 1.00 93.00 86 ALA A CA 1
ATOM 685 C C . ALA A 1 86 ? 15.785 -5.786 -7.895 1.00 93.00 86 ALA A C 1
ATOM 687 O O . ALA A 1 86 ? 14.926 -5.416 -7.092 1.00 93.00 86 ALA A O 1
ATOM 688 N N . LEU A 1 87 ? 15.518 -6.671 -8.864 1.00 93.00 87 LEU A N 1
ATOM 689 C CA . LEU A 1 87 ? 14.189 -7.255 -9.066 1.00 93.00 87 LEU A CA 1
ATOM 690 C C . LEU A 1 87 ? 13.700 -8.019 -7.826 1.00 93.00 87 LEU A C 1
ATOM 692 O O . LEU A 1 87 ? 12.573 -7.803 -7.372 1.00 93.00 87 LEU A O 1
ATOM 696 N N . ARG A 1 88 ? 14.548 -8.886 -7.251 1.00 93.06 88 ARG A N 1
ATOM 697 C CA . ARG A 1 88 ? 14.227 -9.599 -6.002 1.00 93.06 88 ARG A CA 1
ATOM 698 C C . ARG A 1 88 ? 13.945 -8.630 -4.862 1.00 93.06 88 ARG A C 1
ATOM 700 O O . ARG A 1 88 ? 12.955 -8.809 -4.168 1.00 93.06 88 ARG A O 1
ATOM 707 N N . SER A 1 89 ? 14.751 -7.581 -4.716 1.00 91.44 89 SER A N 1
ATOM 708 C CA . SER A 1 89 ? 14.576 -6.584 -3.658 1.00 91.44 89 SER A CA 1
ATOM 709 C C . SER A 1 89 ? 13.221 -5.868 -3.742 1.00 91.44 89 SER A C 1
ATOM 711 O O . SER A 1 89 ? 12.524 -5.763 -2.734 1.00 91.44 89 SER A O 1
ATOM 713 N N . ILE A 1 90 ? 12.799 -5.454 -4.944 1.00 90.50 90 ILE A N 1
ATOM 714 C CA . ILE A 1 90 ? 11.476 -4.844 -5.169 1.00 90.50 90 ILE A CA 1
ATOM 715 C C . ILE A 1 90 ? 10.362 -5.839 -4.842 1.00 90.50 90 ILE A C 1
ATOM 717 O O . ILE A 1 90 ? 9.416 -5.506 -4.129 1.00 90.50 90 ILE A O 1
ATOM 721 N N . ARG A 1 91 ? 10.473 -7.072 -5.349 1.00 92.44 91 ARG A N 1
ATOM 722 C CA . ARG A 1 91 ? 9.471 -8.116 -5.119 1.00 92.44 91 ARG A CA 1
ATOM 723 C C . ARG A 1 91 ? 9.311 -8.413 -3.631 1.00 92.44 91 ARG A C 1
ATOM 725 O O . ARG A 1 91 ? 8.187 -8.466 -3.144 1.00 92.44 91 ARG A O 1
ATOM 732 N N . ASP A 1 92 ? 10.418 -8.612 -2.927 1.00 92.50 92 ASP A N 1
ATOM 733 C CA . ASP A 1 92 ? 10.414 -8.987 -1.517 1.00 92.50 92 ASP A CA 1
ATOM 734 C C . ASP A 1 92 ? 9.858 -7.837 -0.653 1.00 92.50 92 ASP A C 1
ATOM 736 O O . ASP A 1 92 ? 9.081 -8.090 0.266 1.00 92.50 92 ASP A O 1
ATOM 740 N N . HIS A 1 93 ? 10.132 -6.576 -1.015 1.00 90.81 93 HIS A N 1
ATOM 741 C CA . HIS A 1 93 ? 9.501 -5.402 -0.401 1.00 90.81 93 HIS A CA 1
ATOM 742 C C . HIS A 1 93 ? 7.975 -5.383 -0.597 1.00 90.81 93 HIS A C 1
ATOM 744 O O . HIS A 1 93 ? 7.231 -5.263 0.374 1.00 90.81 93 HIS A O 1
ATOM 750 N N . CYS A 1 94 ? 7.487 -5.566 -1.830 1.00 92.44 94 CYS A N 1
ATOM 751 C CA . CYS A 1 94 ? 6.046 -5.616 -2.095 1.00 92.44 94 CYS A CA 1
ATOM 752 C C . CYS A 1 94 ? 5.359 -6.783 -1.366 1.00 92.44 94 CYS A C 1
ATOM 754 O O . CYS A 1 94 ? 4.231 -6.641 -0.894 1.00 92.44 94 CYS A O 1
ATOM 756 N N . LEU A 1 95 ? 6.020 -7.940 -1.269 1.00 94.75 95 LEU A N 1
ATOM 757 C CA . LEU A 1 95 ? 5.497 -9.092 -0.533 1.00 94.75 95 LEU A CA 1
ATOM 758 C C . LEU A 1 95 ? 5.406 -8.815 0.972 1.00 94.75 95 LEU A C 1
ATOM 760 O O . LEU A 1 95 ? 4.407 -9.194 1.589 1.00 94.75 95 LEU A O 1
ATOM 764 N N . ASP A 1 96 ? 6.400 -8.137 1.555 1.00 94.56 96 ASP A N 1
ATOM 765 C CA . ASP A 1 96 ? 6.343 -7.717 2.957 1.00 94.56 96 ASP A CA 1
ATOM 766 C C . ASP A 1 96 ? 5.189 -6.736 3.194 1.00 94.56 96 ASP A C 1
ATOM 768 O O . ASP A 1 96 ? 4.384 -6.956 4.098 1.00 94.56 96 ASP A O 1
ATOM 772 N N . ASP A 1 97 ? 5.024 -5.733 2.327 1.00 94.56 97 ASP A N 1
ATOM 773 C CA . ASP A 1 97 ? 3.930 -4.758 2.410 1.00 94.56 97 ASP A CA 1
ATOM 774 C C . ASP A 1 97 ? 2.546 -5.419 2.350 1.00 94.56 97 ASP A C 1
ATOM 776 O O . ASP A 1 97 ? 1.653 -5.079 3.136 1.00 94.56 97 ASP A O 1
ATOM 780 N N . LEU A 1 98 ? 2.364 -6.415 1.477 1.00 96.38 98 LEU A N 1
ATOM 781 C CA . LEU A 1 98 ? 1.131 -7.204 1.414 1.00 96.38 98 LEU A CA 1
ATOM 78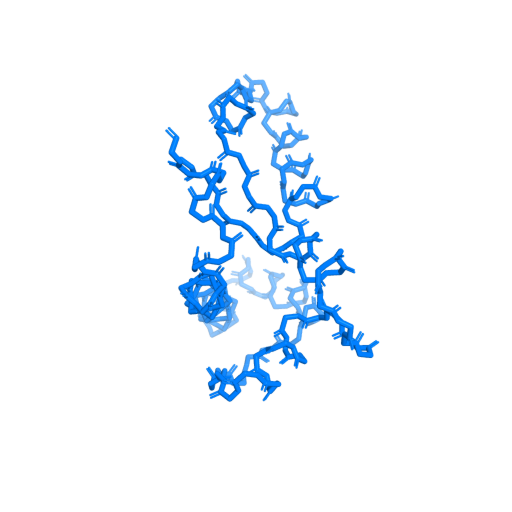2 C C . LEU A 1 98 ? 0.901 -8.005 2.700 1.00 96.38 98 LEU A C 1
ATOM 784 O O . LEU A 1 98 ? -0.217 -8.020 3.230 1.00 96.38 98 LEU A O 1
ATOM 788 N N . ARG A 1 99 ? 1.946 -8.660 3.219 1.00 97.50 99 ARG A N 1
ATOM 789 C CA . ARG A 1 99 ? 1.872 -9.442 4.459 1.00 97.50 99 ARG A CA 1
ATOM 790 C C . ARG A 1 99 ? 1.461 -8.559 5.634 1.00 97.50 99 ARG A C 1
ATOM 792 O O . ARG A 1 99 ? 0.507 -8.893 6.336 1.00 97.50 99 ARG A O 1
ATOM 799 N N . VAL A 1 100 ? 2.129 -7.427 5.833 1.00 97.19 100 VAL A N 1
ATOM 800 C CA . VAL A 1 100 ? 1.875 -6.557 6.990 1.00 97.19 100 VAL A CA 1
ATOM 801 C C . VAL A 1 100 ? 0.553 -5.807 6.851 1.00 97.19 100 VAL A C 1
ATOM 803 O O . VAL A 1 100 ? -0.171 -5.677 7.833 1.00 97.19 100 VAL A O 1
ATOM 806 N N . THR A 1 101 ? 0.147 -5.427 5.633 1.00 98.00 101 THR A N 1
ATOM 807 C CA . THR A 1 101 ? -1.204 -4.896 5.366 1.00 98.00 101 THR A CA 1
ATOM 808 C C . THR A 1 101 ? -2.275 -5.905 5.781 1.00 98.00 101 THR A C 1
ATOM 810 O O . THR A 1 101 ? -3.258 -5.542 6.431 1.00 98.00 101 THR A O 1
ATOM 813 N N . ARG A 1 102 ? -2.078 -7.194 5.469 1.00 97.69 102 ARG A N 1
ATOM 814 C CA . ARG A 1 102 ? -2.984 -8.267 5.903 1.00 97.69 102 ARG A CA 1
ATOM 815 C C . ARG A 1 102 ? -2.999 -8.425 7.424 1.00 97.69 102 ARG A C 1
ATOM 817 O O . ARG A 1 102 ? -4.071 -8.606 7.995 1.00 97.69 102 ARG A O 1
ATOM 824 N N . GLU A 1 103 ? -1.850 -8.366 8.087 1.00 98.12 103 GLU A N 1
ATOM 825 C CA . GLU A 1 103 ? -1.775 -8.456 9.551 1.00 98.12 103 GLU A CA 1
ATOM 826 C C . GLU A 1 103 ? -2.471 -7.274 10.238 1.00 98.12 103 GLU A C 1
ATOM 828 O O . GLU A 1 103 ? -3.260 -7.482 11.164 1.00 98.12 103 GLU A O 1
ATOM 833 N N . VAL A 1 104 ? -2.282 -6.051 9.734 1.00 97.69 104 VAL A N 1
ATOM 834 C CA . VAL A 1 104 ? -3.008 -4.870 10.220 1.00 97.69 104 VAL A CA 1
ATOM 835 C C . VAL A 1 104 ? -4.510 -5.026 9.984 1.00 97.69 104 VAL A C 1
ATOM 837 O O . VAL A 1 104 ? -5.294 -4.784 10.900 1.00 97.69 104 VAL A O 1
ATOM 840 N N . PHE A 1 105 ? -4.940 -5.495 8.807 1.00 97.38 105 PHE A N 1
ATOM 841 C CA . PHE A 1 105 ? -6.355 -5.779 8.555 1.00 97.38 105 PHE A CA 1
ATOM 842 C C . PHE A 1 105 ? -6.933 -6.748 9.589 1.00 97.38 105 PHE A C 1
ATOM 844 O O . PHE A 1 105 ? -7.986 -6.472 10.156 1.00 97.38 105 PHE A O 1
ATOM 851 N N . LEU A 1 106 ? -6.244 -7.855 9.876 1.00 96.44 106 LEU A N 1
ATOM 852 C CA . LEU A 1 106 ? -6.701 -8.830 10.869 1.00 96.44 106 LEU A CA 1
ATOM 853 C C . LEU A 1 106 ? -6.793 -8.222 12.273 1.00 96.44 106 LEU A C 1
ATOM 855 O O . LEU A 1 106 ? -7.741 -8.520 12.996 1.00 96.44 106 LEU A O 1
ATOM 859 N N . ARG A 1 107 ? -5.860 -7.335 12.638 1.00 96.31 107 ARG A N 1
ATOM 860 C CA . ARG A 1 107 ? -5.891 -6.607 13.913 1.00 96.31 107 ARG A CA 1
ATOM 861 C C . ARG A 1 107 ? -7.082 -5.653 14.011 1.00 96.31 107 ARG A C 1
ATOM 863 O O . ARG A 1 107 ? -7.673 -5.531 15.080 1.00 96.31 107 ARG A O 1
ATOM 870 N N . LEU A 1 108 ? -7.428 -4.986 12.911 1.00 95.69 108 LEU A N 1
ATOM 871 C CA . LEU A 1 108 ? -8.526 -4.017 12.854 1.00 95.69 108 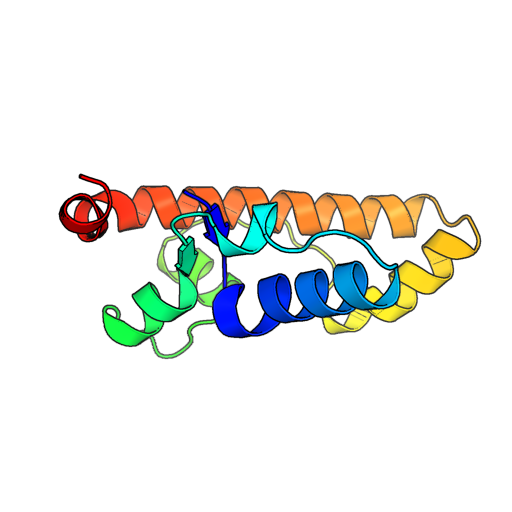LEU A CA 1
ATOM 872 C C . LEU A 1 108 ? -9.883 -4.654 12.542 1.00 95.69 108 LEU A C 1
ATOM 874 O O . LEU A 1 108 ? -10.909 -4.004 12.729 1.00 95.69 108 LEU A O 1
ATOM 878 N N . ARG A 1 109 ? -9.910 -5.919 12.104 1.00 94.25 109 ARG A N 1
ATOM 879 C CA . ARG A 1 109 ? -11.119 -6.631 11.677 1.00 94.25 109 ARG A CA 1
ATOM 880 C C . ARG A 1 109 ? -12.290 -6.509 12.661 1.00 94.25 109 ARG A C 1
ATOM 882 O O . ARG A 1 109 ? -13.369 -6.199 12.166 1.00 94.25 109 ARG A O 1
ATOM 889 N N . PRO A 1 110 ? -12.128 -6.646 13.995 1.00 93.81 110 PRO A N 1
ATOM 890 C CA . PRO A 1 110 ? -13.251 -6.495 14.928 1.00 93.81 110 PRO A CA 1
ATOM 891 C C . PRO A 1 110 ? -13.951 -5.127 14.841 1.00 93.81 110 PRO A C 1
ATOM 893 O O . PRO A 1 110 ? -15.145 -5.017 15.082 1.00 93.81 110 PRO A O 1
ATOM 896 N N . MET A 1 111 ? -13.233 -4.071 14.443 1.00 91.38 111 MET A N 1
ATOM 897 C CA . MET A 1 111 ? -13.798 -2.729 14.243 1.00 91.38 111 MET A CA 1
ATOM 898 C C . MET A 1 111 ? -14.471 -2.555 12.870 1.00 91.38 111 MET A C 1
ATOM 900 O O . MET A 1 111 ? -15.107 -1.529 12.616 1.00 91.38 111 MET A O 1
ATOM 904 N N . LEU A 1 112 ? -14.282 -3.512 11.959 1.00 91.19 112 LEU A N 1
ATOM 905 C CA . LEU A 1 112 ? -14.732 -3.474 10.567 1.00 91.19 112 LEU A CA 1
ATOM 906 C C . LEU A 1 112 ? -15.882 -4.449 10.283 1.00 91.19 112 LEU A C 1
ATOM 908 O O . LEU A 1 112 ? -16.441 -4.396 9.194 1.00 91.19 112 LEU A O 1
ATOM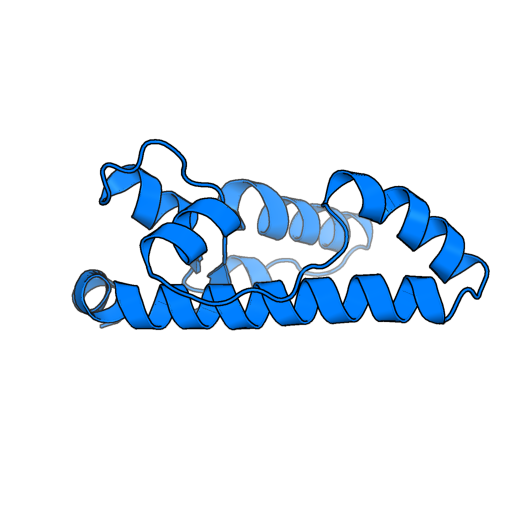 912 N N . GLU A 1 113 ? -16.265 -5.312 11.229 1.00 82.50 113 GLU A N 1
ATOM 913 C CA . GLU A 1 113 ? -17.293 -6.347 11.020 1.00 82.50 113 GLU A CA 1
ATOM 914 C C . GLU A 1 113 ? -18.627 -5.777 10.521 1.00 82.50 113 GLU A C 1
ATOM 916 O O . GLU A 1 113 ? -19.197 -6.317 9.578 1.00 82.50 113 GLU A O 1
ATOM 921 N N . GLY A 1 114 ? -19.066 -4.626 11.040 1.00 77.75 114 GLY A N 1
ATOM 922 C CA . GLY A 1 114 ? -20.284 -3.952 10.566 1.00 77.75 114 GLY A CA 1
ATOM 923 C C . GLY A 1 114 ? -20.211 -3.384 9.140 1.00 77.75 114 GLY A C 1
ATOM 924 O O . GLY A 1 114 ? -21.229 -2.959 8.613 1.00 77.75 114 GLY A O 1
ATOM 925 N N . GLN A 1 115 ? -19.028 -3.344 8.519 1.00 75.69 115 GLN A N 1
ATOM 926 C CA . GLN A 1 115 ? -18.827 -2.945 7.116 1.00 75.69 115 GLN A CA 1
ATOM 927 C C . GLN A 1 115 ? -18.648 -4.145 6.177 1.00 75.69 115 GLN A C 1
ATOM 929 O O . GLN A 1 115 ? -18.643 -3.972 4.961 1.00 75.69 115 GLN A O 1
ATOM 934 N N . LEU A 1 116 ? -18.418 -5.332 6.743 1.00 75.19 116 LEU A N 1
ATOM 935 C CA . LEU A 1 116 ? -18.127 -6.571 6.023 1.00 75.19 116 LEU A CA 1
ATOM 936 C C . LEU A 1 116 ? -19.338 -7.516 5.940 1.00 75.19 116 LEU A C 1
ATOM 938 O O . LEU A 1 116 ? -19.248 -8.515 5.227 1.00 75.19 116 LEU A O 1
ATOM 942 N N . ALA A 1 117 ? -20.412 -7.224 6.682 1.00 57.84 117 ALA A N 1
ATOM 943 C CA . ALA A 1 117 ? -21.698 -7.923 6.658 1.00 57.84 117 ALA A CA 1
ATOM 944 C C . ALA A 1 117 ? -22.632 -7.327 5.596 1.00 57.84 117 ALA A C 1
ATOM 946 O O . ALA A 1 117 ? -23.353 -8.124 4.956 1.00 57.84 117 ALA A O 1
#